Protein AF-A0A023FD70-F1 (afdb_monomer_lite)

Organism: Triatoma infestans (NCBI:txid30076)

Sequence (70 aa):
VCMLDKHVVGDEVDCNQECPSNYVPVCAQPSDRDEFQTFKNRCELDKEMKCKQNGEDAYIFIKEGECADV

InterPro domains:
  IPR002350 Kazal domain [PS51465] (9-69)
  IPR036058 Kazal domain superfamily [SSF100895] (8-54)

Structure (mmCIF, N/CA/C/O backbone):
data_AF-A0A023FD70-F1
#
_entry.id   AF-A0A023FD70-F1
#
loop_
_atom_site.group_PDB
_atom_site.id
_atom_site.type_symbol
_atom_site.label_atom_id
_atom_site.label_alt_id
_atom_site.label_comp_id
_atom_site.label_asym_id
_atom_site.label_entity_id
_atom_site.label_seq_id
_atom_site.pdbx_PDB_ins_code
_atom_site.Cartn_x
_atom_site.Cartn_y
_atom_site.Cartn_z
_atom_site.occupancy
_atom_site.B_iso_or_equiv
_atom_site.auth_seq_id
_atom_site.auth_comp_id
_atom_site.auth_asym_id
_atom_site.auth_atom_id
_atom_site.pdbx_PDB_model_num
ATOM 1 N N . VAL A 1 1 ? -15.432 37.431 3.979 1.00 36.44 1 VAL A N 1
ATOM 2 C CA . VAL A 1 1 ? -14.451 37.261 2.886 1.00 36.44 1 VAL A CA 1
ATOM 3 C C . VAL A 1 1 ? -13.197 36.707 3.528 1.00 36.44 1 VAL A C 1
ATOM 5 O O . VAL A 1 1 ? -12.503 37.457 4.197 1.00 36.44 1 VAL A O 1
ATOM 8 N N . CYS A 1 2 ? -12.982 35.395 3.464 1.00 35.91 2 CYS A N 1
ATOM 9 C CA . CYS A 1 2 ? -11.750 34.803 3.978 1.00 35.91 2 CYS A CA 1
ATOM 10 C C . CYS A 1 2 ? -10.731 34.852 2.842 1.00 35.91 2 CYS A C 1
ATOM 12 O O . CYS A 1 2 ? -10.779 34.039 1.925 1.00 35.91 2 CYS A O 1
ATOM 14 N N . MET A 1 3 ? -9.899 35.889 2.867 1.00 57.19 3 MET A N 1
ATOM 15 C CA . MET A 1 3 ? -8.644 35.928 2.129 1.00 57.19 3 MET A CA 1
ATOM 16 C C . MET A 1 3 ? -7.596 35.306 3.046 1.00 57.19 3 MET A C 1
ATOM 18 O O . MET A 1 3 ? -7.504 35.721 4.203 1.00 57.19 3 MET A O 1
ATOM 22 N N . LEU A 1 4 ? -6.821 34.341 2.560 1.00 52.25 4 LEU A N 1
ATOM 23 C CA . LEU A 1 4 ? -5.496 34.141 3.127 1.00 52.25 4 LEU A CA 1
ATOM 24 C C . LEU A 1 4 ? -4.493 33.822 2.021 1.00 52.25 4 LEU A C 1
ATOM 26 O O . LEU A 1 4 ? -4.544 32.792 1.355 1.00 52.25 4 LEU A O 1
ATOM 30 N N . ASP A 1 5 ? -3.634 34.807 1.813 1.00 60.09 5 ASP A N 1
ATOM 31 C CA . ASP A 1 5 ? -2.541 34.880 0.866 1.00 60.09 5 ASP A CA 1
ATOM 32 C C . ASP A 1 5 ? -1.372 33.927 1.211 1.00 60.09 5 ASP A C 1
ATOM 34 O O . ASP A 1 5 ? -0.893 33.889 2.338 1.00 60.09 5 ASP A O 1
ATOM 38 N N . LYS A 1 6 ? -0.890 33.208 0.186 1.00 61.53 6 LYS A N 1
ATOM 39 C CA . LYS A 1 6 ? 0.516 32.910 -0.195 1.00 61.53 6 LYS A CA 1
ATOM 40 C C . LYS A 1 6 ? 1.627 32.815 0.889 1.00 61.53 6 LYS A C 1
ATOM 42 O O . LYS A 1 6 ? 2.086 33.848 1.362 1.00 61.53 6 LYS A O 1
ATOM 47 N N . HIS A 1 7 ? 2.282 31.6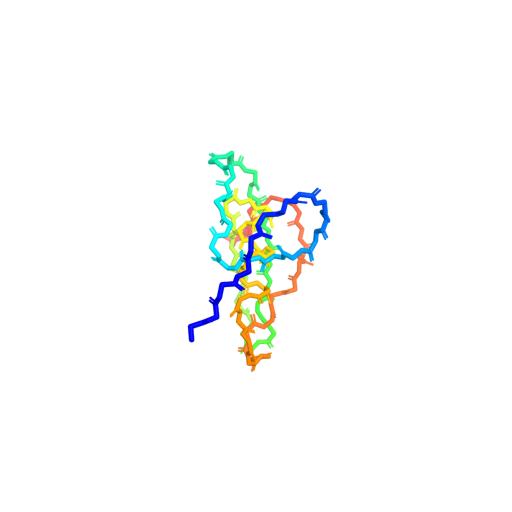43 1.032 1.00 46.94 7 HIS A N 1
ATOM 48 C CA . HIS A 1 7 ? 3.534 31.219 0.328 1.00 46.94 7 HIS A CA 1
ATOM 49 C C . HIS A 1 7 ? 4.343 30.109 1.078 1.00 46.94 7 HIS A C 1
ATOM 51 O O . HIS A 1 7 ? 4.993 30.386 2.077 1.00 46.94 7 HIS A O 1
ATOM 57 N N . VAL A 1 8 ? 4.353 28.887 0.515 1.00 68.81 8 VAL A N 1
ATOM 58 C CA . VAL A 1 8 ? 5.426 27.853 0.437 1.00 68.81 8 VAL A CA 1
ATOM 59 C C . VAL A 1 8 ? 6.322 27.571 1.671 1.00 68.81 8 VAL A C 1
ATOM 61 O O . VAL A 1 8 ? 7.350 28.220 1.835 1.00 68.81 8 VAL A O 1
ATOM 64 N N . VAL A 1 9 ? 6.013 26.497 2.426 1.00 45.50 9 VAL A N 1
ATOM 65 C CA . VAL A 1 9 ? 6.927 25.419 2.909 1.00 45.50 9 VAL A CA 1
ATOM 66 C C . VAL A 1 9 ? 6.117 24.379 3.716 1.00 45.50 9 VAL A C 1
ATOM 68 O O . VAL A 1 9 ? 5.639 24.683 4.799 1.00 45.50 9 VAL A O 1
ATOM 71 N N . GLY A 1 10 ? 6.033 23.144 3.204 1.00 46.16 10 GLY A N 1
ATOM 72 C CA . GLY A 1 10 ? 5.919 21.914 4.007 1.00 46.16 10 GLY A CA 1
ATOM 73 C C . GLY A 1 10 ? 4.539 21.471 4.523 1.00 46.16 10 GLY A C 1
ATOM 74 O O . GLY A 1 10 ? 4.079 21.946 5.550 1.00 46.16 10 GLY A O 1
ATOM 75 N N . ASP A 1 11 ? 4.007 20.418 3.895 1.00 46.97 11 ASP A N 1
ATOM 76 C CA . ASP A 1 11 ? 3.112 19.406 4.494 1.00 46.97 11 ASP A CA 1
ATOM 77 C C . ASP A 1 11 ? 1.673 19.809 4.879 1.00 46.97 11 ASP A C 1
ATOM 79 O O . ASP A 1 11 ? 1.060 19.180 5.737 1.00 46.97 11 ASP A O 1
ATOM 83 N N . GLU A 1 12 ? 1.064 20.772 4.186 1.00 48.59 12 GLU A N 1
ATOM 84 C CA . GLU A 1 12 ? -0.390 20.732 3.993 1.00 48.59 12 GLU A CA 1
ATOM 85 C C . GLU A 1 12 ? -0.671 20.026 2.671 1.00 48.59 12 GLU A C 1
ATOM 87 O O . GLU A 1 12 ? -0.484 20.527 1.566 1.00 48.59 12 GLU A O 1
ATOM 92 N N . VAL A 1 13 ? -1.040 18.768 2.786 1.00 51.41 13 VAL A N 1
ATOM 93 C CA . VAL A 1 13 ? -1.617 17.994 1.693 1.00 51.41 13 VAL A CA 1
ATOM 94 C C . VAL A 1 13 ? -3.012 18.494 1.412 1.00 51.41 13 VAL A C 1
ATOM 96 O O . VAL A 1 13 ? -4.021 17.911 1.800 1.00 51.41 13 VAL A O 1
ATOM 99 N N . ASP A 1 14 ? -3.043 19.613 0.707 1.00 53.81 14 ASP A N 1
ATOM 100 C CA . ASP A 1 14 ? -4.205 20.011 -0.042 1.00 53.81 14 ASP A CA 1
ATOM 101 C C . ASP A 1 14 ? -4.650 18.831 -0.897 1.00 53.81 14 ASP A C 1
ATOM 103 O O . ASP A 1 14 ? -3.917 18.304 -1.736 1.00 53.81 14 ASP A O 1
ATOM 107 N N . CYS A 1 15 ? -5.913 18.465 -0.759 1.00 57.56 15 CYS A N 1
ATOM 108 C CA . CYS A 1 15 ? -6.574 17.529 -1.663 1.00 57.56 15 CYS A CA 1
ATOM 109 C C . CYS A 1 15 ? -6.619 17.978 -3.107 1.00 57.56 15 CYS A C 1
ATOM 111 O O . CYS A 1 15 ? -6.990 17.221 -4.004 1.00 57.56 15 CYS A O 1
ATOM 113 N N . ASN A 1 16 ? -6.232 19.223 -3.323 1.00 58.75 16 ASN A N 1
ATOM 114 C CA . ASN A 1 16 ? -6.071 19.824 -4.616 1.00 58.75 16 ASN A CA 1
ATOM 115 C C . ASN A 1 16 ? -4.615 19.789 -5.111 1.00 58.75 16 ASN A C 1
ATOM 117 O O . ASN A 1 16 ? -4.315 20.403 -6.130 1.00 58.75 16 ASN A O 1
ATOM 121 N N . GLN A 1 17 ? -3.707 19.083 -4.422 1.00 68.38 17 GLN A N 1
ATOM 122 C CA . GLN A 1 17 ? -2.340 18.887 -4.887 1.00 68.38 17 GLN A CA 1
ATOM 123 C C . GLN A 1 17 ? -2.342 18.058 -6.176 1.00 68.38 17 GLN A C 1
ATOM 125 O O . GLN A 1 17 ? -2.938 16.975 -6.271 1.00 68.38 17 GLN A O 1
ATOM 130 N N . GLU A 1 18 ? -1.653 18.591 -7.180 1.00 72.50 18 GLU A N 1
ATOM 131 C CA . GLU A 1 18 ? -1.390 17.906 -8.435 1.00 72.50 18 GLU A CA 1
ATOM 132 C C . GLU A 1 18 ? -0.213 16.951 -8.236 1.00 72.50 18 GLU A C 1
ATOM 134 O O . GLU A 1 18 ? 0.916 17.370 -7.975 1.00 72.50 18 GLU A O 1
ATOM 139 N N . CYS A 1 19 ? -0.465 15.649 -8.342 1.00 77.81 19 CYS A N 1
ATOM 140 C CA . CYS A 1 19 ? 0.604 14.666 -8.299 1.00 77.81 19 CYS A CA 1
ATOM 141 C C . CYS A 1 19 ? 1.306 14.563 -9.658 1.00 77.81 19 CYS A C 1
ATOM 143 O O . CYS A 1 19 ? 0.655 14.632 -10.707 1.00 77.81 19 CYS A O 1
ATOM 145 N N . PRO A 1 20 ? 2.633 14.340 -9.674 1.00 78.81 20 PRO A N 1
ATOM 146 C CA . PRO A 1 20 ? 3.352 14.109 -10.917 1.00 78.81 20 PRO A CA 1
ATOM 147 C C . PRO A 1 20 ? 2.770 12.891 -11.640 1.00 78.81 20 PRO A C 1
ATOM 149 O O . PRO A 1 20 ? 2.447 11.879 -11.021 1.00 78.81 20 PRO A O 1
ATOM 152 N N . SER A 1 21 ? 2.699 12.948 -12.970 1.00 81.12 21 SER A N 1
ATOM 153 C CA . SER A 1 21 ? 2.222 11.830 -13.805 1.00 81.12 21 SER A CA 1
ATOM 154 C C . SER A 1 21 ? 3.249 10.694 -13.944 1.00 81.12 21 SER A C 1
ATOM 156 O O . SER A 1 21 ? 3.200 9.923 -14.898 1.00 81.12 21 SER A O 1
ATOM 158 N N . ASN A 1 22 ? 4.202 10.596 -13.012 1.00 85.94 22 ASN A N 1
ATOM 159 C CA . ASN A 1 22 ? 5.158 9.501 -12.991 1.00 85.94 22 ASN A CA 1
ATOM 160 C C . ASN A 1 22 ? 4.439 8.208 -12.587 1.00 85.94 22 ASN A C 1
ATOM 162 O O . ASN A 1 22 ? 3.663 8.204 -11.625 1.00 85.94 22 ASN A O 1
ATOM 166 N N . TYR A 1 23 ? 4.713 7.134 -13.321 1.00 85.69 23 TYR A N 1
ATOM 167 C CA . TYR A 1 23 ? 4.148 5.818 -13.072 1.00 85.69 23 TYR A CA 1
ATOM 168 C C . TYR A 1 23 ? 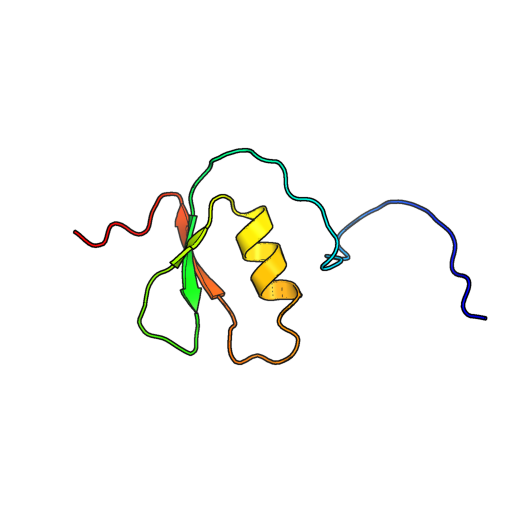5.131 5.005 -12.230 1.00 85.69 23 TYR A C 1
ATOM 170 O O . TYR A 1 23 ? 6.068 4.393 -12.738 1.00 85.69 23 TYR A O 1
ATOM 178 N N . VAL A 1 24 ? 4.930 5.058 -10.918 1.00 89.19 24 VAL A N 1
ATOM 179 C CA . VAL A 1 24 ? 5.684 4.304 -9.915 1.00 89.19 24 VAL A CA 1
ATOM 180 C C . VAL A 1 24 ? 4.644 3.592 -9.064 1.00 89.19 24 VAL A C 1
ATOM 182 O O . VAL A 1 24 ? 4.248 4.130 -8.030 1.00 89.19 24 VAL A O 1
ATOM 185 N N . PRO A 1 25 ? 4.112 2.450 -9.5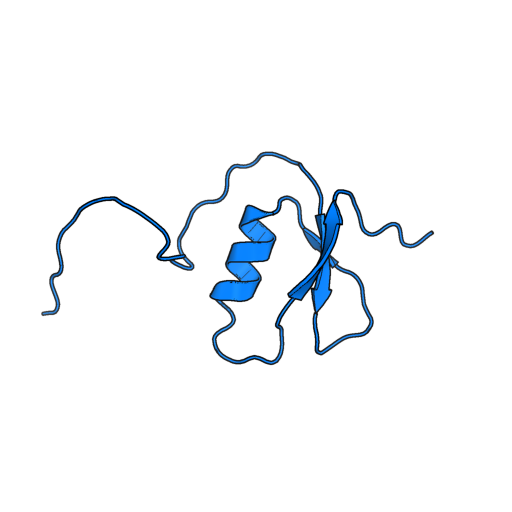29 1.00 90.19 25 PRO A N 1
ATOM 186 C CA . PRO A 1 25 ? 2.957 1.850 -8.896 1.00 90.19 25 PRO A CA 1
ATOM 187 C C . PRO A 1 25 ? 3.257 1.519 -7.436 1.00 90.19 25 PRO A C 1
ATOM 189 O O . PRO A 1 25 ? 4.374 1.128 -7.103 1.00 90.19 25 PRO A O 1
ATOM 192 N N . VAL A 1 26 ? 2.273 1.692 -6.564 1.00 90.81 26 VAL A N 1
ATOM 193 C CA . VAL A 1 26 ? 2.354 1.287 -5.160 1.00 90.81 26 VAL A CA 1
ATOM 194 C C . VAL A 1 26 ? 1.096 0.534 -4.780 1.00 90.81 26 VAL A C 1
ATOM 196 O O . VAL A 1 26 ? 0.001 0.856 -5.237 1.00 90.81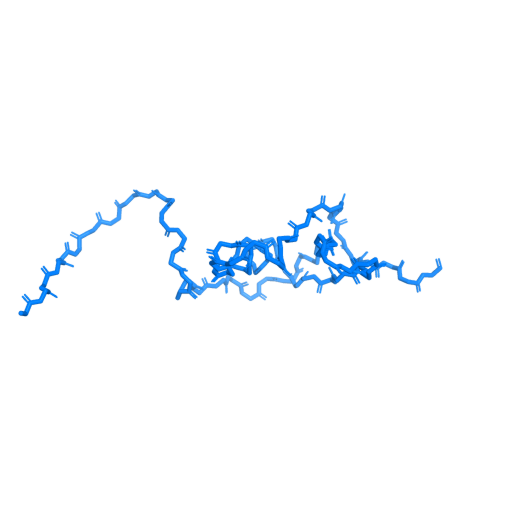 26 VAL A O 1
ATOM 199 N N . CYS A 1 27 ? 1.261 -0.460 -3.928 1.00 91.19 27 CYS A N 1
ATOM 200 C CA . CYS A 1 27 ? 0.183 -1.285 -3.444 1.00 91.19 27 CYS A CA 1
ATOM 201 C C . CYS A 1 27 ? -0.232 -0.816 -2.056 1.00 91.19 27 CYS A C 1
ATOM 203 O O . CYS A 1 27 ? 0.600 -0.763 -1.143 1.00 91.19 27 CYS A O 1
ATOM 205 N N . ALA A 1 28 ? -1.513 -0.507 -1.894 1.00 88.88 28 ALA A N 1
ATOM 206 C CA . ALA A 1 28 ? -2.091 -0.191 -0.602 1.00 88.88 28 ALA A CA 1
ATOM 207 C C . ALA A 1 28 ? -3.430 -0.902 -0.414 1.00 88.88 28 ALA A C 1
ATOM 209 O O . ALA A 1 28 ? -4.112 -1.230 -1.379 1.00 88.88 28 ALA A O 1
ATOM 210 N N . GLN A 1 29 ? -3.805 -1.144 0.833 1.00 88.31 29 GLN A N 1
ATOM 211 C CA . GLN A 1 29 ? -5.054 -1.806 1.192 1.00 88.31 29 GLN A CA 1
ATOM 212 C C . GLN A 1 29 ? -5.913 -0.838 2.015 1.00 88.31 29 GLN A C 1
ATOM 214 O O . GLN A 1 29 ? -5.421 -0.331 3.021 1.00 88.31 29 GLN A O 1
ATOM 219 N N . PRO A 1 30 ? -7.159 -0.533 1.622 1.00 84.88 30 PRO A N 1
ATOM 220 C CA . PRO A 1 30 ? -8.055 0.261 2.450 1.00 84.88 30 PRO A CA 1
ATOM 221 C C . PRO A 1 30 ? -8.395 -0.504 3.732 1.00 84.88 30 PRO A C 1
ATOM 223 O O . PRO A 1 30 ? -8.622 -1.708 3.708 1.00 84.88 30 PRO A O 1
ATOM 226 N N . SER A 1 31 ? -8.465 0.199 4.857 1.00 81.81 31 SER A N 1
ATOM 227 C CA . SER A 1 31 ? -8.785 -0.405 6.161 1.00 81.81 31 SER A CA 1
ATOM 228 C C . SER A 1 31 ? -10.175 -1.053 6.192 1.00 81.81 31 SER A C 1
ATOM 230 O O . SER A 1 31 ? -10.406 -1.984 6.957 1.00 81.81 31 SER A O 1
ATOM 232 N N . ASP A 1 32 ? -11.074 -0.594 5.322 1.00 81.75 32 ASP A N 1
ATOM 233 C CA . ASP A 1 32 ? -12.463 -1.040 5.239 1.00 81.75 32 ASP A CA 1
ATOM 234 C C . ASP A 1 32 ? -12.693 -2.196 4.259 1.00 81.75 32 ASP A C 1
ATOM 236 O O . ASP A 1 32 ? -13.796 -2.743 4.205 1.00 81.75 32 ASP A O 1
ATOM 240 N N . ARG A 1 33 ? -11.687 -2.584 3.458 1.00 77.44 33 ARG A N 1
ATOM 241 C CA . ARG A 1 33 ? -11.814 -3.710 2.518 1.00 77.44 33 ARG A CA 1
ATOM 242 C C . ARG A 1 33 ? -10.568 -4.584 2.507 1.00 77.44 33 ARG A C 1
ATOM 244 O O . ARG A 1 33 ? -9.444 -4.105 2.429 1.00 77.44 33 ARG A O 1
ATOM 251 N N . ASP A 1 34 ? -10.776 -5.889 2.420 1.00 81.19 34 ASP A N 1
ATOM 252 C CA . ASP A 1 34 ? -9.714 -6.872 2.179 1.00 81.19 34 ASP A CA 1
ATOM 253 C C . ASP A 1 34 ? -9.238 -6.923 0.711 1.00 81.19 34 ASP A C 1
ATOM 255 O O . ASP A 1 34 ? -8.727 -7.939 0.248 1.00 81.19 34 ASP A O 1
ATOM 259 N N . GLU A 1 35 ? -9.413 -5.836 -0.046 1.00 83.81 35 GLU A N 1
ATOM 260 C CA . GLU A 1 35 ? -9.012 -5.744 -1.451 1.00 83.81 35 GLU A CA 1
ATOM 261 C C . GLU A 1 35 ? -7.802 -4.826 -1.602 1.00 83.81 35 GLU A C 1
ATOM 263 O O . GLU A 1 35 ? -7.811 -3.674 -1.172 1.00 83.81 35 GLU A O 1
ATOM 268 N N . PHE A 1 36 ? -6.754 -5.322 -2.250 1.00 87.62 36 PHE A N 1
ATOM 269 C CA . PHE A 1 36 ? -5.570 -4.526 -2.530 1.00 87.62 36 PHE A CA 1
ATOM 270 C C . PHE A 1 36 ? -5.806 -3.598 -3.724 1.00 87.62 36 PHE A C 1
ATOM 272 O O . PHE A 1 36 ? -6.232 -4.033 -4.792 1.00 87.62 36 PHE A O 1
ATOM 279 N N . GLN A 1 37 ? -5.460 -2.323 -3.570 1.00 86.75 37 GLN A N 1
ATOM 280 C CA . GLN A 1 37 ? -5.563 -1.325 -4.622 1.00 86.75 37 GLN A CA 1
ATOM 281 C C . GLN A 1 37 ? -4.185 -0.814 -5.045 1.00 86.75 37 GLN A C 1
ATOM 283 O O . GLN A 1 37 ? -3.370 -0.357 -4.237 1.00 86.75 37 GLN A O 1
ATOM 288 N N . THR A 1 38 ? -3.939 -0.876 -6.352 1.00 89.06 38 THR A N 1
ATOM 289 C CA . THR A 1 38 ? -2.735 -0.322 -6.969 1.00 89.06 38 THR A CA 1
ATOM 290 C C . THR A 1 38 ? -2.943 1.154 -7.282 1.00 89.06 38 THR A C 1
ATOM 292 O O . THR A 1 38 ? -3.822 1.521 -8.060 1.00 89.06 38 THR A O 1
ATOM 295 N N . PHE A 1 39 ? -2.078 2.001 -6.740 1.00 88.44 39 PHE A N 1
ATOM 296 C CA . PHE A 1 39 ? -2.000 3.420 -7.062 1.00 88.44 39 PHE A CA 1
ATOM 297 C C . PHE A 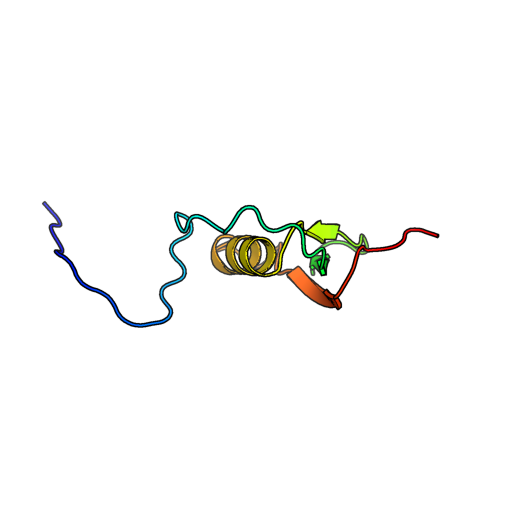1 39 ? -0.879 3.662 -8.059 1.00 88.44 39 PHE A C 1
ATOM 299 O O . PHE A 1 39 ? 0.186 3.067 -7.949 1.00 88.44 39 PHE A O 1
ATOM 306 N N . LYS A 1 40 ? -1.082 4.582 -9.006 1.00 86.56 40 LYS A N 1
ATOM 307 C CA . LYS A 1 40 ? -0.071 4.934 -10.021 1.00 86.56 40 LYS A CA 1
ATOM 308 C C . LYS A 1 40 ? 1.206 5.544 -9.429 1.00 86.56 40 LYS A C 1
ATOM 310 O O . LYS A 1 40 ? 2.249 5.476 -10.071 1.00 86.56 40 LYS A O 1
ATOM 315 N N . ASN A 1 41 ? 1.119 6.157 -8.245 1.00 85.81 41 ASN A N 1
ATOM 316 C CA . ASN A 1 41 ? 2.257 6.644 -7.469 1.00 85.81 41 ASN A CA 1
ATOM 317 C C . ASN A 1 41 ? 1.903 6.879 -5.995 1.00 85.81 41 ASN A C 1
ATOM 319 O O . ASN A 1 41 ? 0.735 6.967 -5.617 1.00 85.81 41 ASN A O 1
ATOM 323 N N . ARG A 1 42 ? 2.943 7.024 -5.165 1.00 84.44 42 ARG A N 1
ATOM 324 C CA . ARG A 1 42 ? 2.811 7.318 -3.732 1.00 84.44 42 ARG A CA 1
ATOM 325 C C . ARG A 1 42 ? 2.111 8.647 -3.445 1.00 84.44 42 ARG A C 1
ATOM 327 O O . ARG A 1 42 ? 1.447 8.747 -2.426 1.00 84.44 42 ARG A O 1
ATOM 334 N N . CYS A 1 43 ? 2.247 9.643 -4.322 1.00 84.69 43 CYS A N 1
ATOM 335 C CA . CYS A 1 43 ? 1.569 10.927 -4.141 1.00 84.69 43 CYS A CA 1
ATOM 336 C C . CYS A 1 43 ? 0.046 10.763 -4.211 1.00 84.69 43 CYS A C 1
ATOM 338 O O . CYS A 1 43 ? -0.669 11.355 -3.417 1.00 84.69 43 CYS A O 1
ATOM 340 N N . GLU A 1 44 ? -0.453 9.920 -5.112 1.00 85.12 44 GLU A N 1
ATOM 341 C CA . GLU A 1 44 ? -1.890 9.668 -5.253 1.00 85.12 44 GLU A CA 1
ATOM 342 C C . GLU A 1 44 ? -2.436 8.854 -4.089 1.00 85.12 44 GLU A C 1
ATOM 344 O O . GLU A 1 44 ? -3.517 9.154 -3.601 1.00 85.12 44 GLU A O 1
ATOM 349 N N . LEU A 1 45 ? -1.661 7.886 -3.596 1.00 85.00 45 LEU A N 1
ATOM 350 C CA . LEU A 1 45 ? -1.985 7.192 -2.353 1.00 85.00 45 LEU A CA 1
ATOM 351 C C . LEU A 1 45 ? -2.092 8.180 -1.181 1.00 85.00 45 LEU A C 1
ATOM 353 O O . LEU A 1 45 ? -3.075 8.180 -0.450 1.00 85.00 45 LEU A O 1
ATOM 357 N N . ASP A 1 46 ? -1.084 9.034 -1.016 1.00 79.75 46 ASP A N 1
ATOM 358 C CA . ASP A 1 46 ? -1.013 10.022 0.062 1.00 79.75 46 ASP A CA 1
ATOM 359 C C . ASP A 1 46 ? -2.169 11.032 -0.029 1.00 79.75 46 ASP A C 1
ATOM 361 O O . ASP A 1 46 ? -2.820 11.327 0.972 1.00 79.75 46 ASP A O 1
ATOM 365 N N . LYS A 1 47 ? -2.500 11.474 -1.246 1.00 79.12 47 LYS A N 1
ATOM 366 C CA . LYS A 1 47 ? -3.671 12.303 -1.534 1.00 79.12 47 LYS A CA 1
ATOM 367 C C . LYS A 1 47 ? -4.956 11.620 -1.078 1.00 79.12 47 LYS A C 1
ATOM 369 O O . LYS A 1 47 ? -5.717 12.205 -0.319 1.00 79.12 47 LYS A O 1
ATOM 374 N N . GLU A 1 48 ? -5.188 10.379 -1.483 1.00 78.94 48 GLU A N 1
ATOM 375 C CA . GLU A 1 48 ? -6.393 9.646 -1.092 1.00 78.94 48 GLU A CA 1
ATOM 376 C C . GLU A 1 48 ? -6.477 9.450 0.430 1.00 78.94 48 GLU A C 1
ATOM 378 O O . GLU A 1 48 ? -7.529 9.682 1.023 1.00 78.94 48 GLU A O 1
ATOM 383 N N . MET A 1 49 ? -5.361 9.126 1.091 1.00 76.88 49 MET A N 1
ATOM 384 C CA . MET A 1 49 ? -5.300 8.991 2.552 1.00 76.88 49 MET A CA 1
ATOM 385 C C . MET A 1 49 ? -5.620 10.293 3.289 1.00 76.88 49 MET A C 1
ATOM 387 O O . MET A 1 49 ? -6.264 10.275 4.335 1.00 76.88 49 MET A O 1
ATOM 391 N N . LYS A 1 50 ? -5.152 11.426 2.768 1.00 73.19 50 LYS A N 1
ATOM 392 C CA . LYS A 1 50 ? -5.264 12.727 3.436 1.00 73.19 50 LYS A CA 1
ATOM 393 C C . LYS A 1 50 ? -6.577 13.443 3.131 1.00 73.19 50 LYS A C 1
ATOM 395 O O . LYS A 1 50 ? -7.031 14.262 3.925 1.00 73.19 50 LYS A O 1
ATOM 400 N N . CYS A 1 51 ? -7.221 13.089 2.024 1.00 71.12 51 CYS A N 1
ATOM 401 C CA . CYS A 1 51 ? -8.460 13.715 1.567 1.00 71.12 51 CYS A CA 1
ATOM 402 C C . CYS A 1 51 ? -9.726 13.028 1.996 1.00 71.12 51 CYS A C 1
ATOM 404 O O . CYS A 1 51 ? -10.788 13.656 2.052 1.00 71.12 51 CYS A O 1
ATOM 406 N N . LYS A 1 52 ? -9.624 11.753 2.341 1.00 68.31 52 LYS A N 1
ATOM 407 C CA . LYS A 1 52 ? -10.737 11.029 2.917 1.00 68.31 52 LYS A CA 1
ATOM 408 C C . LYS A 1 52 ? -10.842 11.375 4.403 1.00 68.31 52 LYS A C 1
ATOM 410 O O . LYS A 1 52 ? -10.350 10.680 5.281 1.00 68.31 52 LYS A O 1
ATOM 415 N N . GLN A 1 53 ? -11.519 12.494 4.671 1.00 55.41 53 GLN A N 1
ATOM 416 C CA . GLN A 1 53 ? -11.723 13.106 5.994 1.00 55.41 53 GLN A CA 1
ATOM 417 C C . GLN A 1 53 ? -12.558 12.276 6.991 1.00 55.41 53 GLN A C 1
ATOM 419 O O . GLN A 1 53 ? -12.876 12.780 8.064 1.00 55.41 53 GLN A O 1
ATOM 424 N N . ASN A 1 54 ? -12.927 11.029 6.683 1.00 54.78 54 ASN A N 1
ATOM 425 C CA . ASN A 1 54 ? -13.851 10.263 7.523 1.00 54.78 54 ASN A CA 1
ATOM 426 C C . ASN A 1 54 ? -13.371 8.860 7.910 1.00 54.78 54 ASN A C 1
ATOM 428 O O . ASN A 1 54 ? -14.206 8.045 8.256 1.00 54.78 54 ASN A O 1
ATOM 432 N N . GLY A 1 55 ? -12.068 8.558 7.865 1.00 54.47 55 GLY A N 1
ATOM 433 C CA . GLY A 1 55 ? -11.483 7.355 8.490 1.00 54.47 55 GLY A CA 1
ATOM 434 C C . GLY A 1 55 ? -11.885 5.982 7.920 1.00 54.47 55 GLY A C 1
ATOM 435 O O . GLY A 1 55 ? -11.135 5.036 8.117 1.00 54.47 55 GLY A O 1
ATOM 436 N N . GLU A 1 56 ? -12.984 5.887 7.169 1.00 55.78 56 GLU A N 1
ATOM 437 C CA . GLU A 1 56 ? -13.576 4.653 6.615 1.00 55.78 56 GLU A CA 1
ATOM 438 C C . GLU A 1 56 ? -12.967 4.244 5.261 1.00 55.78 56 GLU A C 1
ATOM 440 O O . GLU A 1 56 ? -13.539 3.499 4.474 1.00 55.78 56 GLU A O 1
ATOM 445 N N . ASP A 1 57 ? -11.802 4.795 4.934 1.00 63.12 57 ASP A N 1
ATOM 446 C CA . ASP A 1 57 ? -11.070 4.492 3.707 1.00 63.12 57 ASP A CA 1
ATOM 447 C C . ASP A 1 57 ? -9.572 4.805 3.892 1.00 63.12 57 ASP A C 1
ATOM 449 O O . ASP A 1 57 ? -8.879 5.250 2.972 1.00 63.12 57 ASP A O 1
ATOM 453 N N . ALA A 1 58 ? -9.051 4.651 5.112 1.00 76.31 58 ALA A N 1
ATOM 454 C CA . ALA A 1 58 ? -7.629 4.843 5.355 1.00 76.31 58 ALA A CA 1
ATOM 455 C C . ALA A 1 58 ? -6.842 3.746 4.619 1.00 76.31 58 ALA A C 1
ATOM 457 O O . ALA A 1 58 ? -6.933 2.570 4.974 1.00 76.31 58 ALA A O 1
ATOM 458 N N . TYR A 1 59 ? -6.085 4.112 3.583 1.00 83.75 59 TYR A N 1
ATOM 459 C CA . TYR A 1 59 ? -5.229 3.167 2.866 1.00 83.75 59 TYR A CA 1
ATOM 460 C C . TYR A 1 59 ? -3.956 2.865 3.659 1.00 83.75 59 TYR A C 1
ATOM 462 O O . TYR A 1 59 ? -3.255 3.755 4.128 1.00 83.75 59 TYR A O 1
ATOM 470 N N . ILE A 1 60 ? -3.626 1.589 3.778 1.00 85.75 60 ILE A N 1
ATOM 471 C CA . ILE A 1 60 ? -2.423 1.080 4.420 1.00 85.75 60 ILE A CA 1
ATOM 472 C C . ILE A 1 60 ? -1.443 0.728 3.313 1.00 85.75 60 ILE A C 1
ATOM 474 O O . ILE A 1 60 ? -1.698 -0.162 2.504 1.00 85.75 60 ILE A O 1
ATOM 478 N N . PHE A 1 61 ? -0.315 1.429 3.259 1.00 87.62 61 PHE A N 1
ATOM 479 C CA . PHE A 1 61 ? 0.755 1.102 2.324 1.00 87.62 61 PHE A CA 1
ATOM 480 C C . PHE A 1 61 ? 1.311 -0.304 2.607 1.00 87.62 61 PHE A C 1
ATOM 482 O O . PHE A 1 61 ? 1.762 -0.581 3.718 1.00 87.62 61 PHE A O 1
ATOM 489 N N . ILE A 1 62 ? 1.304 -1.170 1.590 1.00 89.25 62 ILE A N 1
ATOM 490 C CA . ILE A 1 62 ? 1.783 -2.555 1.677 1.00 89.25 62 ILE A CA 1
ATOM 491 C C . ILE A 1 62 ? 3.176 -2.680 1.064 1.00 89.25 62 ILE A C 1
ATOM 493 O O . ILE A 1 62 ? 4.104 -3.160 1.715 1.00 89.25 62 ILE A O 1
ATOM 497 N N . LYS A 1 63 ? 3.328 -2.273 -0.202 1.00 89.19 63 LYS A N 1
ATOM 498 C CA . LYS A 1 63 ? 4.596 -2.386 -0.935 1.00 89.19 63 LYS A CA 1
ATOM 499 C C . LYS A 1 63 ? 4.700 -1.391 -2.083 1.00 89.19 63 LYS A C 1
ATOM 501 O O . LYS A 1 63 ? 3.695 -0.935 -2.620 1.00 89.19 63 LYS A O 1
ATOM 506 N N . GLU A 1 64 ? 5.931 -1.113 -2.496 1.00 88.25 64 GLU A N 1
ATOM 507 C CA . GLU A 1 64 ? 6.205 -0.488 -3.791 1.00 88.25 64 GLU A CA 1
ATOM 508 C C . GLU A 1 64 ? 6.011 -1.534 -4.901 1.00 88.25 64 GLU A C 1
ATOM 510 O O . GLU A 1 64 ? 6.350 -2.707 -4.729 1.00 88.25 64 GLU A O 1
ATOM 515 N N . GLY A 1 65 ? 5.442 -1.124 -6.028 1.00 86.50 65 GLY A N 1
ATOM 516 C CA . GLY A 1 65 ? 4.996 -1.997 -7.110 1.00 86.50 65 GLY A CA 1
ATOM 517 C C . GLY A 1 65 ? 3.483 -2.230 -7.121 1.00 86.50 65 GLY A C 1
ATOM 518 O O . GLY A 1 65 ? 2.753 -1.843 -6.209 1.00 86.50 65 GLY A O 1
ATOM 519 N N . GLU A 1 66 ? 3.005 -2.875 -8.180 1.00 88.25 66 GLU A N 1
ATOM 520 C CA . GLU A 1 66 ? 1.590 -3.209 -8.337 1.00 88.25 66 GLU A CA 1
ATOM 521 C C . GLU A 1 66 ? 1.150 -4.261 -7.305 1.00 88.25 66 GLU A C 1
ATOM 523 O O . GLU A 1 66 ? 1.912 -5.153 -6.904 1.00 88.25 66 GLU A O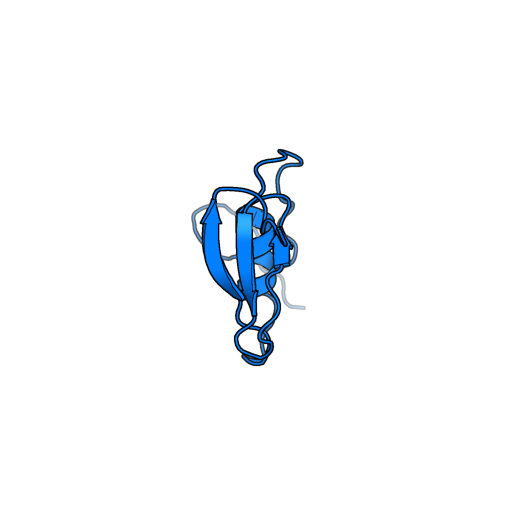 1
ATOM 528 N N . CYS A 1 67 ? -0.105 -4.179 -6.864 1.00 85.06 67 CYS A N 1
ATOM 529 C CA . CYS A 1 67 ? -0.761 -5.292 -6.199 1.00 85.06 67 CYS A CA 1
ATOM 530 C C . CYS A 1 67 ? -0.964 -6.394 -7.241 1.00 85.06 67 CYS A C 1
ATOM 532 O O . CYS A 1 67 ? -1.940 -6.384 -7.980 1.00 85.06 67 CYS A O 1
ATOM 534 N N . ALA A 1 68 ? 0.007 -7.297 -7.368 1.00 74.75 68 ALA A N 1
ATOM 535 C CA . ALA A 1 68 ? -0.173 -8.493 -8.171 1.00 74.75 68 ALA A CA 1
ATOM 536 C C . ALA A 1 68 ? -1.279 -9.346 -7.527 1.00 74.75 68 ALA A C 1
ATOM 538 O O . ALA A 1 68 ? -1.055 -9.944 -6.476 1.00 74.75 68 ALA A O 1
ATOM 539 N N . ASP A 1 69 ? -2.464 -9.343 -8.137 1.00 58.00 69 ASP A N 1
ATOM 540 C CA . ASP A 1 69 ? -3.462 -10.402 -7.986 1.00 58.00 69 ASP A CA 1
ATOM 541 C C . ASP A 1 69 ? -2.973 -11.567 -8.858 1.00 58.00 69 ASP A C 1
ATOM 543 O O . ASP A 1 69 ? -3.266 -11.638 -10.053 1.00 58.00 69 ASP A O 1
ATOM 547 N N . VAL A 1 70 ? -2.048 -12.374 -8.328 1.00 42.31 70 VAL A N 1
ATOM 548 C CA . VAL A 1 70 ? -1.503 -13.548 -9.029 1.00 42.31 70 VAL A CA 1
ATOM 549 C C . VAL A 1 70 ? -1.287 -14.711 -8.081 1.00 42.31 70 VAL A C 1
ATOM 551 O O . VAL A 1 70 ? -0.667 -14.503 -7.013 1.00 42.31 70 VAL A O 1
#

Foldseek 3Di:
DDDDDDDDDDDPLDLPDDDDQQQWWFWWDFPQDPDIDIDSDPNVLVSVQNVPPPNNGRIGTDGTDGPPPD

pLDDT: mean 73.1, std 15.77, range [35.91, 91.19]

Secondary structure (DSSP, 8-state):
---------S----TT---------EEEEETT-S--EEESSHHHHHHHHHH-TTSTT-EEEEEES-----

Radius of gyration: 14.5 Å; chains: 1; bounding box: 21×51×22 Å